Protein AF-A0A7S2V8W2-F1 (afdb_monomer_lite)

Organism: NCBI:txid94617

Structure (mmCIF, N/CA/C/O backbone):
data_AF-A0A7S2V8W2-F1
#
_entry.id   AF-A0A7S2V8W2-F1
#
loop_
_atom_site.group_PDB
_atom_site.id
_atom_site.type_symbol
_atom_site.label_atom_id
_atom_site.label_alt_id
_atom_site.label_comp_id
_atom_site.label_asym_id
_atom_site.label_entity_id
_atom_site.label_seq_id
_atom_site.pdbx_PDB_ins_code
_atom_site.Cartn_x
_atom_site.Cartn_y
_atom_site.Cartn_z
_atom_site.occupancy
_atom_site.B_iso_or_equiv
_atom_site.auth_seq_id
_atom_site.auth_comp_id
_atom_site.auth_asym_id
_atom_site.auth_atom_id
_atom_site.pdbx_PDB_model_num
ATOM 1 N N . LYS A 1 1 ? -10.794 58.155 16.438 1.00 63.69 1 LYS A N 1
ATOM 2 C CA . LYS A 1 1 ? -11.236 57.229 17.517 1.00 63.69 1 LYS A CA 1
ATOM 3 C C . LYS A 1 1 ? -11.767 55.910 16.954 1.00 63.69 1 LYS A C 1
ATOM 5 O O . LYS A 1 1 ? -11.265 54.877 17.359 1.00 63.69 1 LYS A O 1
ATOM 10 N N . LEU A 1 2 ? -12.689 55.931 15.985 1.00 73.81 2 LEU A N 1
ATOM 11 C CA . LEU A 1 2 ? -13.245 54.715 15.369 1.00 73.81 2 LEU A CA 1
ATOM 12 C C . LEU A 1 2 ? -12.194 53.831 14.662 1.00 73.81 2 LEU A C 1
ATOM 14 O O . LEU A 1 2 ? -12.177 52.624 14.865 1.00 73.81 2 LEU A O 1
ATOM 18 N N . GLU A 1 3 ? -11.271 54.432 13.906 1.00 77.81 3 GLU A N 1
ATOM 19 C CA . GLU A 1 3 ? -10.197 53.696 13.211 1.00 77.81 3 GLU A CA 1
ATOM 20 C C . GLU A 1 3 ? -9.208 53.020 14.173 1.00 77.81 3 GLU A C 1
ATOM 22 O O . GLU A 1 3 ? -8.795 51.886 13.950 1.00 77.81 3 GLU A O 1
ATOM 27 N N . ALA A 1 4 ? -8.905 53.667 15.303 1.00 74.88 4 ALA A N 1
ATOM 28 C CA . ALA A 1 4 ? -8.044 53.090 16.334 1.00 74.88 4 ALA A CA 1
ATOM 29 C C . ALA A 1 4 ? -8.678 51.842 16.972 1.00 74.88 4 ALA A C 1
ATOM 31 O O . ALA A 1 4 ? -7.976 50.861 17.196 1.00 74.88 4 ALA A O 1
ATOM 32 N N . ILE A 1 5 ? -10.000 51.860 17.193 1.00 79.88 5 ILE A N 1
ATOM 33 C CA . ILE A 1 5 ? -10.774 50.738 17.752 1.00 79.88 5 ILE A CA 1
ATOM 34 C C . ILE A 1 5 ? -10.818 49.555 16.773 1.00 79.88 5 ILE A C 1
ATOM 36 O O . ILE A 1 5 ? -10.626 48.413 17.183 1.00 79.88 5 ILE A O 1
ATOM 40 N N . LYS A 1 6 ? -11.007 49.808 15.470 1.00 79.94 6 LYS A N 1
ATOM 41 C CA . LYS A 1 6 ? -10.954 48.757 14.437 1.00 79.94 6 LYS A CA 1
ATOM 42 C C . LYS A 1 6 ? -9.589 48.069 14.405 1.00 79.94 6 LYS A C 1
ATOM 44 O O . LYS A 1 6 ? -9.522 46.845 14.357 1.00 79.94 6 LYS A O 1
ATOM 49 N N . PHE A 1 7 ? -8.511 48.848 14.488 1.00 82.50 7 PHE A N 1
ATOM 50 C CA . PHE A 1 7 ? -7.149 48.316 14.473 1.00 82.50 7 PHE A CA 1
ATOM 51 C C . PHE A 1 7 ? -6.853 47.444 15.702 1.00 82.50 7 PHE A C 1
ATOM 53 O O . PHE A 1 7 ? -6.237 46.387 15.574 1.00 82.50 7 PHE A O 1
ATOM 60 N N . THR A 1 8 ? -7.349 47.835 16.884 1.00 81.56 8 THR A N 1
ATOM 61 C CA . THR A 1 8 ? -7.196 47.024 18.106 1.00 81.56 8 THR A CA 1
ATOM 62 C C . THR A 1 8 ? -8.008 45.732 18.040 1.00 81.56 8 THR A C 1
ATOM 64 O O . THR A 1 8 ? -7.516 44.686 18.449 1.00 81.56 8 THR A O 1
ATOM 67 N N . LEU A 1 9 ? -9.224 45.775 17.487 1.00 83.81 9 LEU A N 1
ATOM 68 C CA . LEU A 1 9 ? -10.057 44.581 17.314 1.00 83.81 9 LEU A CA 1
ATOM 69 C C . LEU A 1 9 ? -9.426 43.578 16.342 1.00 83.81 9 LEU A C 1
ATOM 71 O O . LEU A 1 9 ? -9.391 42.388 16.641 1.00 83.81 9 LEU A O 1
ATOM 75 N N . ILE A 1 10 ? -8.867 44.040 15.219 1.00 86.25 10 ILE A N 1
ATOM 76 C CA . ILE A 1 10 ? -8.177 43.169 14.252 1.00 86.25 10 ILE A CA 1
ATOM 77 C C . ILE A 1 10 ? -6.954 42.501 14.894 1.00 86.25 10 ILE A C 1
ATOM 79 O O . ILE A 1 10 ? -6.767 41.295 14.731 1.00 86.25 10 ILE A O 1
ATOM 83 N N . LEU A 1 11 ? -6.169 43.253 15.673 1.00 85.81 11 LEU A N 1
ATOM 84 C CA . LEU A 1 11 ? -4.994 42.739 16.386 1.00 85.81 11 LEU A CA 1
ATOM 85 C C . LEU A 1 11 ? -5.320 41.640 17.404 1.00 85.81 11 LEU A C 1
ATOM 87 O O . LEU A 1 11 ? -4.449 40.831 17.700 1.00 85.81 11 LEU A O 1
ATOM 91 N N . ILE A 1 12 ? -6.546 41.594 17.928 1.00 89.19 12 ILE A N 1
ATOM 92 C CA . ILE A 1 12 ? -6.978 40.584 18.905 1.00 89.19 12 ILE A CA 1
ATOM 93 C C . ILE A 1 12 ? -7.681 39.410 18.210 1.00 89.19 12 ILE A C 1
ATOM 95 O O . ILE A 1 12 ? -7.438 38.251 18.540 1.00 89.19 12 ILE A O 1
ATOM 99 N N . ILE A 1 13 ? -8.531 39.690 17.221 1.00 91.81 13 ILE A N 1
ATOM 100 C CA . ILE A 1 13 ? -9.336 38.671 16.538 1.00 91.81 13 ILE A CA 1
ATOM 101 C C . ILE A 1 13 ? -8.471 37.804 15.616 1.00 91.81 13 ILE A C 1
ATOM 103 O O . ILE A 1 13 ? -8.643 36.588 15.591 1.00 91.81 13 ILE A O 1
ATOM 107 N N . ALA A 1 14 ? -7.517 38.393 14.888 1.00 90.31 14 ALA A N 1
ATOM 108 C CA . ALA A 1 14 ? -6.645 37.649 13.980 1.00 90.31 14 ALA A CA 1
ATOM 109 C C . ALA A 1 14 ? -5.820 36.542 14.677 1.00 90.31 14 ALA A C 1
ATOM 111 O O . ALA A 1 14 ? -5.865 35.403 14.207 1.00 90.31 14 ALA A O 1
ATOM 112 N N . PRO A 1 15 ? -5.115 36.794 15.801 1.00 91.25 15 PRO A N 1
ATOM 113 C CA . PRO A 1 15 ? -4.386 35.736 16.499 1.00 91.25 15 PRO A CA 1
ATOM 114 C C . PRO A 1 15 ? -5.319 34.727 17.173 1.00 91.25 15 PRO A C 1
ATOM 116 O O . PRO A 1 15 ? -4.983 33.549 17.221 1.00 91.25 15 PRO A O 1
ATOM 119 N N . LEU A 1 16 ? -6.504 35.143 17.638 1.00 93.31 16 LEU A N 1
ATOM 120 C CA . LEU A 1 16 ? -7.510 34.213 18.164 1.00 93.31 16 LEU A CA 1
ATOM 121 C C . LEU A 1 16 ? -7.978 33.226 17.091 1.00 93.31 16 LEU A C 1
ATOM 123 O O . LEU A 1 16 ? -7.995 32.022 17.336 1.00 93.31 16 LEU A O 1
ATOM 127 N N . LEU A 1 17 ? -8.299 33.713 15.891 1.00 93.44 17 LEU A N 1
ATOM 128 C CA . LEU A 1 17 ? -8.683 32.860 14.766 1.00 93.44 17 LEU A CA 1
ATOM 129 C C . LEU A 1 17 ? -7.529 31.956 14.316 1.00 93.44 17 LEU A C 1
ATOM 131 O O . LEU A 1 17 ? -7.758 30.779 14.042 1.00 93.44 17 LEU A O 1
ATOM 135 N N . ALA A 1 18 ? -6.293 32.463 14.300 1.00 91.44 18 ALA A N 1
ATOM 136 C CA . ALA A 1 18 ? -5.112 31.658 13.997 1.00 91.44 18 ALA A CA 1
ATOM 137 C C . ALA A 1 18 ? -4.897 30.542 15.035 1.00 91.44 18 ALA A C 1
ATOM 139 O O . ALA A 1 18 ? -4.673 29.398 14.651 1.00 91.44 18 ALA A O 1
ATOM 140 N N . CYS A 1 19 ? -5.037 30.839 16.331 1.00 92.56 19 CYS A N 1
ATOM 141 C CA . CYS A 1 19 ? -4.963 29.847 17.408 1.00 92.56 19 CYS A CA 1
ATOM 142 C C . CYS A 1 19 ? -6.076 28.797 17.320 1.00 92.56 19 CYS A C 1
ATOM 144 O O . CYS A 1 19 ? -5.828 27.611 17.520 1.00 92.56 19 CYS A O 1
ATOM 146 N N . ILE A 1 20 ? -7.307 29.205 17.003 1.00 94.06 20 ILE A N 1
ATOM 147 C CA . ILE A 1 20 ? -8.416 28.263 16.808 1.00 94.06 20 ILE A CA 1
ATOM 148 C C . ILE A 1 20 ? -8.131 27.358 15.604 1.00 94.06 20 ILE A C 1
ATOM 150 O O . ILE A 1 20 ? -8.332 26.150 15.692 1.00 94.06 20 ILE A O 1
ATOM 154 N N . TYR A 1 21 ? -7.612 27.907 14.504 1.00 92.06 21 TYR A N 1
ATOM 155 C CA . TYR A 1 21 ? -7.252 27.134 13.317 1.00 92.06 21 TYR A CA 1
ATOM 156 C C . TYR A 1 21 ? -6.090 26.161 13.569 1.00 92.06 21 TYR A C 1
ATOM 158 O O . TYR A 1 21 ? -6.124 25.021 13.102 1.00 92.06 21 TYR A O 1
ATOM 166 N N . THR A 1 22 ? -5.069 26.553 14.337 1.00 83.94 22 THR A N 1
ATOM 167 C CA . THR A 1 22 ? -3.963 25.649 14.688 1.00 83.94 22 THR A CA 1
ATOM 168 C C . THR A 1 22 ? -4.426 24.540 15.623 1.00 83.94 22 THR A C 1
ATOM 170 O O . THR A 1 22 ? -4.122 23.380 15.370 1.00 83.94 22 THR A O 1
ATOM 173 N N . LEU A 1 23 ? -5.239 24.843 16.635 1.00 86.94 23 LEU A N 1
ATOM 174 C CA . LEU A 1 23 ? -5.821 23.821 17.508 1.00 86.94 23 LEU A CA 1
ATOM 175 C C . LEU A 1 23 ? -6.748 22.878 16.738 1.00 86.94 23 LEU A C 1
ATOM 177 O O . LEU A 1 23 ? -6.640 21.663 16.881 1.00 86.94 23 LEU A O 1
ATOM 181 N N . TYR A 1 24 ? -7.603 23.418 15.868 1.00 86.94 24 TYR A N 1
ATOM 182 C CA . TYR A 1 24 ? -8.453 22.619 14.990 1.00 86.94 24 TYR A CA 1
ATOM 183 C C . TYR A 1 24 ? -7.615 21.720 14.082 1.00 86.94 24 TYR A C 1
ATOM 185 O O . TYR A 1 24 ? -7.882 20.528 13.985 1.00 86.94 24 TYR A O 1
ATOM 193 N N . SER A 1 25 ? -6.557 22.250 13.467 1.00 77.06 25 SER A N 1
ATOM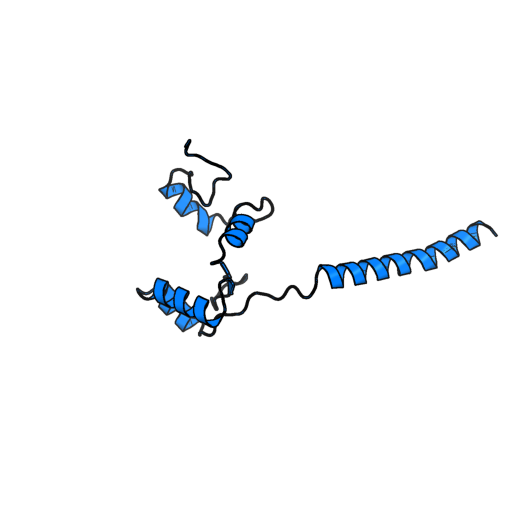 194 C CA . SER A 1 25 ? -5.695 21.450 12.600 1.00 77.06 25 SER A CA 1
ATOM 195 C C . SER A 1 25 ? -4.894 20.399 13.370 1.00 77.06 25 SER A C 1
ATOM 197 O O . SER A 1 25 ? -4.693 19.326 12.819 1.00 77.06 25 SER A O 1
ATOM 199 N N . ILE A 1 26 ? -4.503 20.624 14.627 1.00 76.94 26 ILE A N 1
ATOM 200 C CA . ILE A 1 26 ? -3.850 19.610 15.475 1.00 76.94 26 ILE A CA 1
ATOM 201 C C . ILE A 1 26 ? -4.835 18.507 15.884 1.00 76.94 26 ILE A C 1
ATOM 203 O O . ILE A 1 26 ? -4.485 17.333 15.834 1.00 76.94 26 ILE A O 1
ATOM 207 N N . VAL A 1 27 ? -6.066 18.868 16.259 1.00 77.06 27 VAL A N 1
ATOM 208 C CA . VAL A 1 27 ? -7.108 17.903 16.648 1.00 77.06 27 VAL A CA 1
ATOM 209 C C . VAL A 1 27 ? -7.564 17.076 15.445 1.00 77.06 27 VAL A C 1
ATOM 211 O O . VAL A 1 27 ? -7.679 15.857 15.541 1.00 77.06 27 VAL A O 1
ATOM 214 N N . VAL A 1 28 ? -7.793 17.720 14.298 1.00 71.12 28 VAL A N 1
ATOM 215 C CA . VAL A 1 28 ? -8.248 17.054 13.067 1.00 71.12 28 VAL A CA 1
ATOM 216 C C . VAL A 1 28 ? -7.130 16.258 12.408 1.00 71.12 28 VAL A C 1
ATOM 218 O O . VAL A 1 28 ? -7.364 15.140 11.960 1.00 71.12 28 VAL A O 1
ATOM 221 N N . ASN A 1 29 ? -5.903 16.784 12.375 1.00 56.72 29 ASN A N 1
ATOM 222 C CA . ASN A 1 29 ? -4.736 16.025 11.917 1.00 56.72 29 ASN A CA 1
ATOM 223 C C . ASN A 1 29 ? -4.100 15.210 13.047 1.00 56.72 29 ASN A C 1
ATOM 225 O O . ASN A 1 29 ? -2.892 14.962 12.971 1.00 56.72 29 ASN A O 1
ATOM 229 N N . GLY A 1 30 ? -4.891 14.832 14.066 1.00 52.03 30 GLY A N 1
ATOM 230 C CA . GLY A 1 30 ? -4.464 14.039 15.216 1.00 52.03 30 GLY A CA 1
ATOM 231 C C . GLY A 1 30 ? -3.431 13.005 14.798 1.00 52.03 30 GLY A C 1
ATOM 232 O O . GLY A 1 30 ? -3.633 12.347 13.778 1.00 52.03 30 GLY A O 1
ATOM 233 N N . GLU A 1 31 ? -2.303 12.988 15.523 1.00 53.50 31 GLU A N 1
ATOM 234 C CA . GLU A 1 31 ? -1.034 12.342 15.167 1.00 53.50 31 GLU A CA 1
ATOM 235 C C . GLU A 1 31 ? -1.190 11.342 14.023 1.00 53.50 31 GLU A C 1
ATOM 237 O O . GLU A 1 31 ? -1.621 10.209 14.246 1.00 53.50 31 GLU A O 1
ATOM 242 N N . LYS A 1 32 ? -0.883 11.773 12.788 1.00 59.91 32 LYS A N 1
ATOM 243 C CA . LYS A 1 32 ? -0.843 10.896 11.610 1.00 59.91 32 LYS A CA 1
ATOM 244 C C . LYS A 1 32 ? 0.214 9.822 11.856 1.00 59.91 32 LYS A C 1
ATOM 246 O O . LYS A 1 32 ? 1.373 9.951 11.465 1.00 59.91 32 LYS A O 1
ATOM 251 N N . LYS A 1 33 ? -0.170 8.786 12.592 1.00 70.81 33 LYS A N 1
ATOM 252 C CA . LYS A 1 33 ? 0.718 7.728 13.026 1.00 70.81 33 LYS A CA 1
ATOM 253 C C . LYS A 1 33 ? 0.900 6.820 11.832 1.00 70.81 33 LYS A C 1
ATOM 255 O O . LYS A 1 33 ? -0.043 6.183 11.366 1.00 70.81 33 LYS A O 1
ATOM 260 N N . ASN A 1 34 ? 2.122 6.800 11.314 1.00 82.19 34 ASN A N 1
ATOM 261 C CA . ASN A 1 34 ? 2.475 5.876 10.251 1.00 82.19 34 ASN A CA 1
ATOM 262 C C . ASN A 1 34 ? 2.119 4.442 10.679 1.00 82.19 34 ASN A C 1
ATOM 264 O O . ASN A 1 34 ? 2.330 4.099 11.850 1.00 82.19 34 ASN A O 1
ATOM 268 N N . PRO A 1 35 ? 1.648 3.594 9.748 1.00 89.94 35 PRO A N 1
ATOM 269 C CA . PRO A 1 35 ? 1.425 2.182 10.015 1.00 89.94 35 PRO A CA 1
ATOM 270 C C . PRO A 1 35 ? 2.638 1.520 10.692 1.00 89.94 35 PRO A C 1
ATOM 272 O O . PRO A 1 35 ? 3.786 1.945 10.479 1.00 89.94 35 PRO A O 1
ATOM 275 N N . PRO A 1 36 ? 2.424 0.482 11.513 1.00 92.81 36 PRO A N 1
ATOM 276 C CA . PRO A 1 36 ? 3.511 -0.228 12.176 1.00 92.81 36 PRO A CA 1
ATOM 277 C C . PRO A 1 36 ? 4.511 -0.786 11.157 1.00 92.81 36 PRO A C 1
ATOM 279 O O . PRO A 1 36 ? 4.147 -1.155 10.042 1.00 92.81 36 PRO A O 1
ATOM 282 N N . LEU A 1 37 ? 5.790 -0.819 11.529 1.00 92.50 37 LEU A N 1
ATOM 283 C CA . LEU A 1 37 ? 6.824 -1.484 10.738 1.00 92.50 37 LEU A CA 1
ATOM 284 C C . LEU A 1 37 ? 6.780 -2.987 11.031 1.00 92.50 37 LEU A C 1
ATOM 286 O O . LEU A 1 37 ? 6.650 -3.378 12.191 1.00 92.50 37 LEU A O 1
ATOM 290 N N . ALA A 1 38 ? 6.888 -3.821 9.997 1.00 93.12 38 ALA A N 1
ATOM 291 C CA . ALA A 1 38 ? 6.953 -5.265 10.163 1.00 93.12 38 ALA A CA 1
ATOM 292 C C . ALA A 1 38 ? 8.170 -5.655 11.032 1.00 93.12 38 ALA A C 1
ATOM 294 O O . ALA A 1 38 ? 9.245 -5.070 10.872 1.00 93.12 38 ALA A O 1
ATOM 295 N N . PRO A 1 39 ? 8.034 -6.634 11.945 1.00 91.94 39 PRO A N 1
ATOM 296 C CA . PRO A 1 39 ? 9.045 -6.958 12.951 1.00 91.94 39 PRO A CA 1
ATOM 297 C C . PRO A 1 39 ? 10.119 -7.905 12.390 1.00 91.94 39 PRO A C 1
ATOM 299 O O . PRO A 1 39 ? 10.400 -8.947 12.979 1.00 91.94 39 PRO A O 1
ATOM 302 N N . PHE A 1 40 ? 10.670 -7.568 11.225 1.00 92.19 40 PHE A N 1
ATOM 303 C CA . PHE A 1 40 ? 11.648 -8.371 10.490 1.00 92.19 40 PHE A CA 1
ATOM 304 C C . PHE A 1 40 ? 12.814 -7.504 10.015 1.00 92.19 40 PHE A C 1
ATOM 306 O O . PHE A 1 40 ? 12.704 -6.280 9.922 1.00 92.19 40 PHE A O 1
ATOM 313 N N . GLY A 1 41 ? 13.950 -8.133 9.714 1.00 92.12 41 GLY A N 1
ATOM 314 C CA . GLY A 1 41 ? 15.108 -7.429 9.166 1.00 92.12 41 GLY A CA 1
ATOM 315 C C . GLY A 1 41 ? 14.906 -7.016 7.705 1.00 92.12 41 GLY A C 1
ATOM 316 O O . GLY A 1 41 ? 14.140 -7.634 6.965 1.00 92.12 41 GLY A O 1
ATOM 317 N N . MET A 1 42 ? 15.650 -6.004 7.247 1.00 92.75 42 MET A N 1
ATOM 318 C CA . MET A 1 42 ? 15.599 -5.574 5.843 1.00 92.75 42 MET A CA 1
ATOM 319 C C . MET A 1 42 ? 16.024 -6.688 4.879 1.00 92.75 42 MET A C 1
ATOM 321 O O . MET A 1 42 ? 15.297 -7.023 3.949 1.00 92.75 42 MET A O 1
ATOM 325 N N . PHE A 1 43 ? 17.178 -7.311 5.128 1.00 92.69 43 PHE A N 1
ATOM 326 C CA . PHE A 1 43 ? 17.679 -8.410 4.296 1.00 92.69 43 PHE A CA 1
ATOM 327 C C . PHE A 1 43 ? 16.800 -9.660 4.364 1.00 92.69 43 PHE A C 1
ATOM 329 O O . PHE A 1 43 ? 16.623 -10.340 3.357 1.00 92.69 43 PHE A O 1
ATOM 336 N N . GLU A 1 44 ? 16.225 -9.941 5.532 1.00 91.31 44 GLU A N 1
ATOM 337 C CA . GLU A 1 44 ? 15.256 -11.023 5.715 1.00 91.31 44 GLU A CA 1
ATOM 338 C C . GLU A 1 44 ? 14.008 -10.780 4.864 1.00 91.31 44 GLU A C 1
ATOM 340 O O . GLU A 1 44 ? 13.572 -11.671 4.141 1.00 91.31 44 GLU A O 1
ATOM 345 N N . THR A 1 45 ? 13.506 -9.544 4.865 1.00 92.62 45 THR A N 1
ATOM 346 C CA . THR A 1 45 ? 12.373 -9.135 4.034 1.00 92.62 45 THR A CA 1
ATOM 347 C C . THR A 1 45 ? 12.705 -9.290 2.552 1.00 92.62 45 THR A C 1
ATOM 349 O O . THR A 1 45 ? 11.957 -9.933 1.829 1.00 92.62 45 THR A O 1
ATOM 352 N N . VAL A 1 46 ? 13.852 -8.784 2.085 1.00 91.88 46 VAL A N 1
ATOM 353 C CA . VAL A 1 46 ? 14.269 -8.937 0.676 1.00 91.88 46 VAL A CA 1
ATOM 354 C C . VAL A 1 46 ? 14.366 -10.413 0.279 1.00 91.88 46 VAL A C 1
ATOM 356 O O . VAL A 1 46 ? 13.870 -10.802 -0.780 1.00 91.88 46 VAL A O 1
ATOM 359 N N . ARG A 1 47 ? 14.959 -11.255 1.133 1.00 92.38 47 ARG A N 1
ATOM 360 C CA . ARG A 1 47 ? 15.056 -12.704 0.910 1.00 92.38 47 ARG A CA 1
ATOM 361 C C . ARG A 1 47 ? 13.679 -13.367 0.834 1.00 92.38 47 ARG A C 1
ATOM 363 O O . ARG A 1 47 ? 13.447 -14.167 -0.065 1.00 92.38 47 ARG A O 1
ATOM 370 N N . ALA A 1 48 ? 12.772 -13.032 1.746 1.00 92.25 48 ALA A N 1
ATOM 371 C CA . ALA A 1 48 ? 11.431 -13.603 1.774 1.00 92.25 48 ALA A CA 1
ATOM 372 C C . ALA A 1 48 ? 10.593 -13.188 0.552 1.00 92.25 48 ALA A C 1
ATOM 374 O O . ALA A 1 48 ? 9.883 -14.017 -0.011 1.00 92.25 48 ALA A O 1
ATOM 375 N N . LEU A 1 49 ? 10.711 -11.931 0.107 1.00 90.31 49 LEU A N 1
ATOM 376 C CA . LEU A 1 49 ? 10.006 -11.410 -1.072 1.00 90.31 49 LEU A CA 1
ATOM 377 C C . LEU A 1 49 ? 10.519 -11.997 -2.396 1.00 90.31 49 LEU A C 1
ATOM 379 O O . LEU A 1 49 ? 9.751 -12.128 -3.343 1.00 90.31 49 LEU A O 1
ATOM 383 N N . SER A 1 50 ? 11.814 -12.313 -2.471 1.00 89.88 50 SER A N 1
ATOM 384 C CA . SER A 1 50 ? 12.456 -12.890 -3.665 1.00 89.88 50 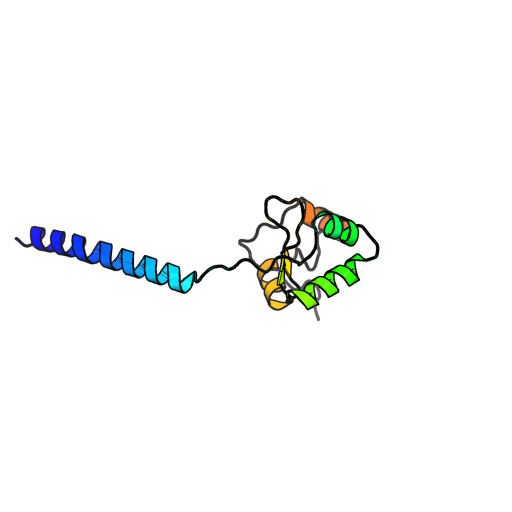SER A CA 1
ATOM 385 C C . SER A 1 50 ? 12.376 -14.417 -3.731 1.00 89.88 50 SER A C 1
ATOM 387 O O . SER A 1 50 ? 12.673 -15.002 -4.772 1.00 89.88 50 SER A O 1
ATOM 389 N N . GLY A 1 51 ? 11.989 -15.067 -2.633 1.00 90.06 51 GLY A N 1
ATOM 390 C CA . GLY A 1 51 ? 11.877 -16.516 -2.529 1.00 90.06 51 GLY A CA 1
ATOM 391 C C . GLY A 1 51 ? 10.450 -17.041 -2.698 1.00 90.06 51 GLY A C 1
ATOM 392 O O . GLY A 1 51 ? 9.482 -16.303 -2.866 1.00 90.06 51 GLY A O 1
ATOM 393 N N . SER A 1 52 ? 10.308 -18.359 -2.573 1.00 90.81 52 SER A N 1
ATOM 394 C CA . SER A 1 52 ? 9.012 -19.052 -2.573 1.00 90.81 52 SER A CA 1
ATOM 395 C C . SER A 1 52 ? 8.177 -18.811 -1.308 1.00 90.81 52 SER A C 1
ATOM 397 O O . SER A 1 52 ? 7.011 -19.190 -1.254 1.00 90.81 52 SER A O 1
ATOM 399 N N . GLU A 1 53 ? 8.760 -18.196 -0.278 1.00 89.75 53 GLU A N 1
ATOM 400 C CA . GLU A 1 53 ? 8.113 -17.960 1.018 1.00 89.75 53 GLU A CA 1
ATOM 401 C C . GLU A 1 53 ? 7.258 -16.686 1.047 1.00 89.75 53 GLU A C 1
ATOM 403 O O . GLU A 1 53 ? 6.605 -16.416 2.055 1.00 89.75 53 GLU A O 1
ATOM 408 N N . PHE A 1 54 ? 7.215 -15.919 -0.049 1.00 89.81 54 PHE A N 1
ATOM 409 C CA . PHE A 1 54 ? 6.551 -14.617 -0.108 1.00 89.81 54 PHE A CA 1
ATOM 410 C C . PHE A 1 54 ? 5.111 -14.610 0.447 1.00 89.81 54 PHE A C 1
ATOM 412 O O . PHE A 1 54 ? 4.839 -13.813 1.352 1.00 89.81 54 PHE A O 1
ATOM 419 N N . PRO A 1 55 ? 4.183 -15.489 0.009 1.00 90.81 55 PRO A N 1
ATOM 420 C CA . PRO A 1 55 ? 2.808 -15.456 0.512 1.00 90.81 55 PRO A CA 1
ATOM 421 C C . PRO A 1 55 ? 2.720 -15.747 2.016 1.00 90.81 55 PRO A C 1
ATOM 423 O O . PRO A 1 55 ? 1.961 -15.100 2.739 1.00 90.81 55 PRO A O 1
ATOM 426 N N . HIS A 1 56 ? 3.531 -16.691 2.503 1.00 93.75 56 HIS A N 1
ATOM 427 C CA . HIS A 1 56 ? 3.575 -17.056 3.918 1.00 93.75 56 HIS A CA 1
ATOM 428 C C . HIS A 1 56 ? 4.185 -15.942 4.771 1.00 93.75 56 HIS A C 1
ATOM 430 O O . HIS A 1 56 ? 3.671 -15.649 5.850 1.00 93.75 56 HIS A O 1
ATOM 436 N N . PHE A 1 57 ? 5.226 -15.277 4.276 1.00 93.94 57 PHE A N 1
ATOM 437 C CA . PHE A 1 57 ? 5.847 -14.135 4.936 1.00 93.94 57 PHE A CA 1
ATOM 438 C C . PHE A 1 57 ? 4.873 -12.961 5.092 1.00 93.94 57 PHE A C 1
ATOM 440 O O . PHE A 1 57 ? 4.768 -12.376 6.171 1.00 93.94 57 PHE A O 1
ATOM 447 N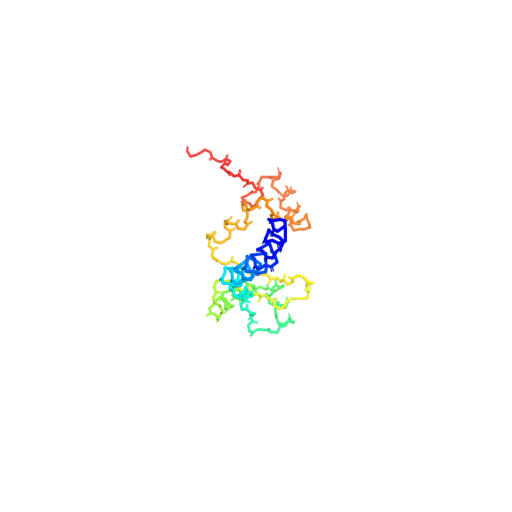 N . MET A 1 58 ? 4.099 -12.649 4.048 1.00 93.81 58 MET A N 1
ATOM 448 C CA . MET A 1 58 ? 3.084 -11.591 4.106 1.00 93.81 58 MET A CA 1
ATOM 449 C C . MET A 1 58 ? 1.980 -11.923 5.114 1.00 93.81 58 MET A C 1
ATOM 451 O O . MET A 1 58 ? 1.578 -11.057 5.895 1.00 93.81 58 MET A O 1
ATOM 455 N N . LEU A 1 59 ? 1.547 -13.188 5.166 1.00 94.00 59 LEU A N 1
ATOM 456 C CA . LEU A 1 59 ? 0.593 -13.656 6.169 1.00 94.00 59 LEU A CA 1
ATOM 457 C C . LEU A 1 59 ? 1.156 -13.494 7.590 1.00 94.00 59 LEU A C 1
ATOM 459 O O . LEU A 1 59 ? 0.482 -12.922 8.447 1.00 94.00 59 LEU A O 1
ATOM 463 N N . GLN A 1 60 ? 2.400 -13.913 7.831 1.00 94.75 60 GLN A N 1
ATOM 464 C CA . GLN A 1 60 ? 3.064 -13.758 9.130 1.00 94.75 60 GLN A CA 1
ATOM 465 C C . GLN A 1 60 ? 3.201 -12.289 9.546 1.00 94.75 60 GLN A C 1
ATOM 467 O O . GLN A 1 60 ? 2.983 -11.962 10.713 1.00 94.75 60 GLN A O 1
ATOM 472 N N . CYS A 1 61 ? 3.531 -11.392 8.613 1.00 94.31 61 CYS A N 1
ATOM 473 C CA . CYS A 1 61 ? 3.538 -9.955 8.882 1.00 94.31 61 CYS A CA 1
ATOM 474 C C . CYS A 1 61 ? 2.148 -9.487 9.318 1.00 94.31 61 CYS A C 1
ATOM 476 O O . CYS A 1 61 ? 2.011 -8.883 10.382 1.00 94.31 61 CYS A O 1
ATOM 478 N N . SER A 1 62 ? 1.109 -9.836 8.554 1.00 94.31 62 SER A N 1
ATOM 479 C CA . SER A 1 62 ? -0.256 -9.393 8.850 1.00 94.31 62 SER A CA 1
ATOM 480 C C . SER A 1 62 ? -0.768 -9.878 10.211 1.00 94.31 62 SER A C 1
ATOM 482 O O . SER A 1 62 ? -1.434 -9.134 10.927 1.00 94.31 62 SER A O 1
ATOM 484 N N . GLN A 1 63 ? -0.391 -11.093 10.619 1.00 94.75 63 GLN A N 1
ATOM 485 C CA . GLN A 1 63 ? -0.740 -11.656 11.923 1.00 94.75 63 GLN A CA 1
ATOM 486 C C . GLN A 1 63 ? -0.055 -10.931 13.088 1.00 94.75 63 GLN A C 1
ATOM 488 O O . GLN A 1 63 ? -0.617 -10.872 14.179 1.00 94.75 63 GLN A O 1
ATOM 493 N N . LYS A 1 64 ? 1.148 -10.378 12.880 1.00 94.50 64 LYS A N 1
ATOM 494 C CA . LYS A 1 64 ? 1.917 -9.702 13.936 1.00 94.50 64 LYS A CA 1
ATOM 495 C C . LYS A 1 64 ? 1.570 -8.223 14.090 1.00 94.50 64 LYS A C 1
ATOM 497 O O . LYS A 1 64 ? 1.580 -7.723 15.210 1.00 94.50 64 LYS A O 1
ATOM 502 N N . VAL A 1 65 ? 1.330 -7.515 12.985 1.00 93.81 65 VAL A N 1
ATOM 503 C CA . VAL A 1 65 ? 1.185 -6.043 12.989 1.00 93.81 65 VAL A CA 1
ATOM 504 C C . VAL A 1 65 ? -0.156 -5.537 12.457 1.00 93.81 65 VAL A C 1
ATOM 506 O O . VAL A 1 65 ? -0.424 -4.341 12.538 1.00 93.81 65 VAL A O 1
ATOM 509 N N . GLY A 1 66 ? -1.022 -6.429 11.977 1.00 93.44 66 GLY A N 1
ATOM 510 C CA . GLY A 1 66 ? -2.340 -6.100 11.439 1.00 93.44 66 GLY A CA 1
ATOM 511 C C . GLY A 1 66 ? -2.373 -6.035 9.912 1.00 93.44 66 GLY A C 1
ATOM 512 O O . GLY A 1 66 ? -1.3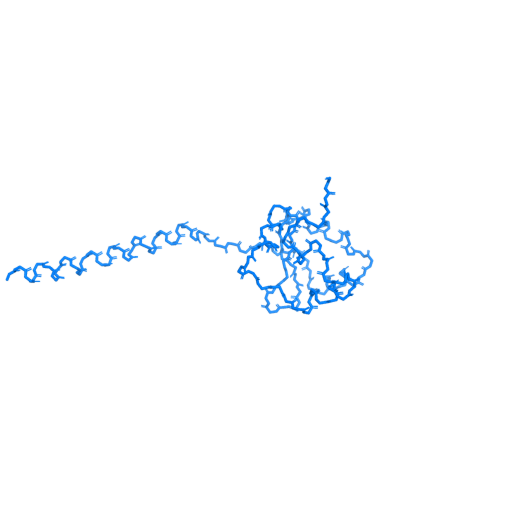95 -6.319 9.225 1.00 93.44 66 GLY A O 1
ATOM 513 N N . SER A 1 67 ? -3.529 -5.659 9.362 1.00 93.38 67 SER A N 1
ATOM 514 C CA . SER A 1 67 ? -3.782 -5.651 7.914 1.00 93.38 67 SER A CA 1
ATOM 515 C C . SER A 1 67 ? -3.074 -4.522 7.159 1.00 93.38 67 SER A C 1
ATOM 517 O O . SER A 1 67 ? -2.990 -4.587 5.936 1.00 93.38 67 SER A O 1
ATOM 519 N N . ILE A 1 68 ? -2.567 -3.495 7.847 1.00 94.50 68 ILE A N 1
ATOM 520 C CA . ILE A 1 68 ? -1.882 -2.352 7.233 1.00 94.50 68 ILE A CA 1
ATOM 521 C C . ILE A 1 68 ? -0.551 -2.132 7.944 1.00 94.50 68 ILE A C 1
ATOM 523 O O . ILE A 1 68 ? -0.521 -1.852 9.142 1.00 94.50 68 ILE A O 1
ATOM 527 N N . PHE A 1 69 ? 0.555 -2.243 7.212 1.00 94.75 69 PHE A N 1
ATOM 528 C CA . PHE A 1 69 ? 1.899 -2.153 7.785 1.00 94.75 69 PHE A CA 1
ATOM 529 C C . PHE A 1 69 ? 2.944 -1.690 6.769 1.00 94.75 69 PHE A C 1
ATOM 531 O O . PHE A 1 69 ? 2.681 -1.596 5.573 1.00 94.75 69 PHE A O 1
ATOM 538 N N . ARG A 1 70 ? 4.150 -1.390 7.252 1.00 94.44 70 ARG A N 1
ATOM 539 C CA . ARG A 1 70 ? 5.317 -1.038 6.437 1.00 94.44 70 ARG A CA 1
ATOM 540 C C . ARG A 1 70 ? 6.300 -2.195 6.359 1.00 94.44 70 ARG A C 1
ATOM 542 O O . ARG A 1 70 ? 6.555 -2.854 7.365 1.00 94.44 70 ARG A O 1
ATOM 549 N N . LEU A 1 71 ? 6.899 -2.393 5.191 1.00 93.62 71 LEU A N 1
ATOM 550 C CA . LEU A 1 71 ? 8.008 -3.320 4.996 1.00 93.62 71 LEU A CA 1
ATOM 551 C C . LEU A 1 71 ? 9.350 -2.589 5.145 1.00 93.62 71 LEU A C 1
ATOM 553 O O . LEU A 1 71 ? 9.513 -1.494 4.595 1.00 93.62 71 LEU A O 1
ATOM 557 N N . PRO A 1 72 ? 10.330 -3.180 5.849 1.00 91.38 72 PRO A N 1
ATOM 558 C CA . PRO A 1 72 ? 11.675 -2.635 5.943 1.00 91.38 72 PRO A CA 1
ATOM 559 C C . PRO A 1 72 ? 12.426 -2.952 4.646 1.00 91.38 72 PRO A C 1
ATOM 561 O O . PRO A 1 72 ? 13.167 -3.921 4.559 1.00 91.38 72 PRO A O 1
ATOM 564 N N . LEU A 1 73 ? 12.207 -2.148 3.610 1.00 89.62 73 LEU A N 1
ATOM 565 C CA . LEU A 1 73 ? 12.883 -2.274 2.319 1.00 89.62 73 LEU A CA 1
ATOM 566 C C . LEU A 1 73 ? 13.735 -1.036 2.031 1.00 89.62 73 LEU A C 1
ATOM 568 O O . LEU A 1 73 ? 13.406 0.050 2.516 1.00 89.62 73 LEU A O 1
ATOM 572 N N . PRO A 1 74 ? 14.810 -1.170 1.235 1.00 81.06 74 PRO A N 1
ATOM 573 C CA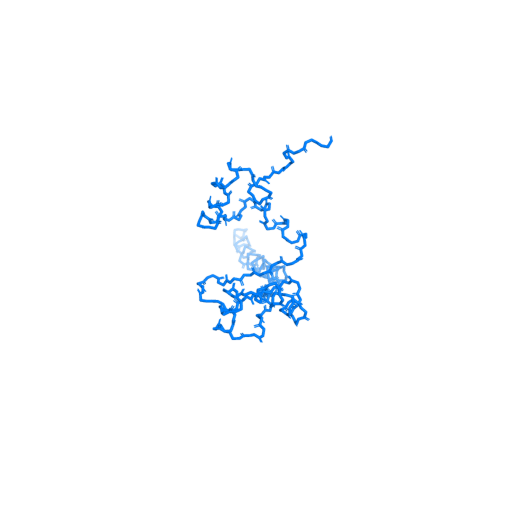 . PRO A 1 74 ? 15.604 -0.029 0.799 1.00 81.06 74 PRO A CA 1
ATOM 574 C C . PRO A 1 74 ? 14.795 0.809 -0.206 1.00 81.06 74 PRO A C 1
ATOM 576 O O . PRO A 1 74 ? 14.851 0.588 -1.410 1.00 81.06 74 PRO A O 1
ATOM 579 N N . SER A 1 75 ? 13.999 1.754 0.297 1.00 79.12 75 SER A N 1
ATOM 580 C CA . SER A 1 75 ? 13.209 2.704 -0.495 1.00 79.12 75 SER A CA 1
ATOM 581 C C . SER A 1 75 ? 13.145 4.059 0.210 1.00 79.12 75 SER A C 1
ATOM 583 O O . SER A 1 75 ? 12.996 4.117 1.430 1.00 79.12 75 SER A O 1
ATOM 585 N N . TRP A 1 76 ? 13.229 5.151 -0.554 1.00 63.06 76 TRP A N 1
ATOM 586 C CA . TRP A 1 76 ? 13.166 6.521 -0.025 1.00 63.06 76 TRP A CA 1
ATOM 587 C C . TRP A 1 76 ? 11.785 6.901 0.519 1.00 63.06 76 TRP A C 1
ATOM 589 O O . TRP A 1 76 ? 11.694 7.695 1.450 1.00 63.06 76 TRP A O 1
ATOM 599 N N . SER A 1 77 ? 10.714 6.326 -0.028 1.00 71.12 77 SER A N 1
ATOM 600 C CA . SER A 1 77 ? 9.330 6.597 0.386 1.00 71.12 77 SER A CA 1
ATOM 601 C C . SER A 1 77 ? 8.755 5.538 1.332 1.00 71.12 77 SER A C 1
ATOM 603 O O . SER A 1 77 ? 7.664 5.723 1.870 1.00 71.12 77 SER A O 1
ATOM 605 N N . GLY A 1 78 ? 9.490 4.447 1.573 1.00 82.81 78 GLY A N 1
ATOM 606 C CA . GLY A 1 78 ? 8.991 3.279 2.296 1.00 82.81 78 GLY A CA 1
ATOM 607 C C . GLY A 1 78 ? 7.976 2.473 1.479 1.00 82.81 78 GLY A C 1
ATOM 608 O O . GLY A 1 78 ? 7.371 2.962 0.528 1.00 82.81 78 GLY A O 1
ATOM 609 N N . ILE A 1 79 ? 7.806 1.199 1.831 1.00 89.25 79 ILE A N 1
ATOM 610 C CA . ILE A 1 79 ? 6.842 0.312 1.170 1.00 89.25 79 ILE A CA 1
ATOM 611 C C . ILE A 1 79 ? 5.745 -0.036 2.165 1.00 89.25 79 ILE A C 1
ATOM 613 O O . ILE A 1 79 ? 6.024 -0.495 3.273 1.00 89.25 79 ILE A O 1
ATOM 617 N N . PHE A 1 80 ? 4.500 0.201 1.762 1.00 92.12 80 PHE A N 1
ATOM 618 C CA . PHE A 1 80 ? 3.307 -0.032 2.565 1.00 92.12 80 PHE A CA 1
ATOM 619 C C . PHE A 1 80 ? 2.537 -1.218 2.001 1.00 92.12 80 PHE A C 1
ATOM 621 O O . PHE A 1 80 ? 2.399 -1.369 0.789 1.00 92.12 80 PHE A O 1
ATOM 628 N N . VAL A 1 81 ? 2.024 -2.045 2.898 1.00 93.19 81 VAL A N 1
ATOM 629 C CA . VAL A 1 81 ? 1.167 -3.181 2.586 1.00 93.19 81 VAL A CA 1
ATOM 630 C C . VAL A 1 81 ? -0.219 -2.866 3.111 1.00 93.19 81 VAL A C 1
ATOM 632 O O . VAL A 1 81 ? -0.370 -2.452 4.261 1.00 93.19 81 VAL A O 1
ATOM 635 N N . VAL A 1 82 ? -1.221 -3.058 2.257 1.00 93.75 82 VAL A N 1
ATOM 636 C CA . VAL A 1 82 ? -2.629 -2.802 2.562 1.00 93.75 82 VAL A CA 1
ATOM 637 C C . VAL A 1 82 ? -3.418 -4.071 2.265 1.00 93.75 82 VAL A C 1
ATOM 639 O O . VAL A 1 82 ? -3.627 -4.427 1.110 1.00 93.75 82 VAL A O 1
ATOM 642 N N . GLY A 1 83 ? -3.826 -4.767 3.321 1.00 92.38 83 GLY A N 1
ATOM 643 C CA . GLY A 1 83 ? -4.684 -5.953 3.272 1.00 92.38 83 GLY A CA 1
ATOM 644 C C . GLY A 1 83 ? -6.162 -5.657 3.534 1.00 92.38 83 GLY A C 1
ATOM 645 O O . GLY A 1 83 ? -6.985 -6.564 3.449 1.00 92.38 83 GLY A O 1
ATOM 646 N N . ASP A 1 84 ? -6.514 -4.411 3.862 1.00 92.06 84 ASP A N 1
ATOM 647 C CA . ASP A 1 84 ? -7.904 -3.983 4.009 1.00 92.06 84 ASP A CA 1
ATOM 648 C C . ASP A 1 84 ? -8.492 -3.568 2.653 1.00 92.06 84 ASP A C 1
ATOM 650 O O . ASP A 1 84 ? -7.943 -2.710 1.960 1.00 92.06 84 ASP A O 1
ATOM 654 N N . LYS A 1 85 ? -9.619 -4.179 2.272 1.00 90.88 85 LYS A N 1
ATOM 655 C CA . LYS A 1 85 ? -10.233 -3.975 0.951 1.00 90.88 85 LYS A CA 1
ATOM 656 C C . LYS A 1 85 ? -10.759 -2.552 0.746 1.00 90.88 85 LYS A C 1
ATOM 658 O O . LYS A 1 85 ? -10.742 -2.058 -0.380 1.00 90.88 85 LYS A O 1
ATOM 663 N N . ASP A 1 86 ? -11.260 -1.913 1.801 1.00 91.56 86 ASP A N 1
ATOM 664 C CA . ASP A 1 86 ? -11.934 -0.624 1.699 1.00 91.56 86 ASP A CA 1
ATOM 665 C C . ASP A 1 86 ? -10.889 0.492 1.645 1.00 91.56 86 ASP A C 1
ATOM 667 O O . ASP A 1 86 ? -10.986 1.380 0.796 1.00 91.56 86 ASP A O 1
ATOM 671 N N . VAL A 1 87 ? -9.815 0.370 2.430 1.00 90.94 87 VAL A N 1
ATOM 672 C CA . VAL A 1 87 ? -8.631 1.234 2.324 1.00 90.94 87 VAL A CA 1
ATOM 673 C C . VAL A 1 87 ? -7.929 1.045 0.980 1.00 90.94 87 VAL A C 1
ATOM 675 O O . VAL A 1 87 ? -7.587 2.029 0.326 1.00 90.94 87 VAL A O 1
ATOM 678 N N . ALA A 1 88 ? -7.751 -0.198 0.521 1.00 89.62 88 ALA A N 1
ATOM 679 C CA . ALA A 1 88 ? -7.160 -0.462 -0.789 1.00 89.62 88 ALA A CA 1
ATOM 680 C C . ALA A 1 88 ? -7.979 0.192 -1.910 1.00 89.62 88 ALA A C 1
ATOM 682 O O . ALA A 1 88 ? -7.408 0.853 -2.774 1.00 89.62 88 ALA A O 1
ATOM 683 N N . ARG A 1 89 ? -9.316 0.080 -1.871 1.00 86.88 89 ARG A N 1
ATOM 684 C CA . ARG A 1 89 ? -10.195 0.763 -2.828 1.00 86.88 89 ARG A CA 1
ATOM 685 C C . ARG A 1 89 ? -9.995 2.274 -2.778 1.00 86.88 89 ARG A C 1
ATOM 687 O O . ARG A 1 89 ? -9.780 2.864 -3.829 1.00 86.88 89 ARG A O 1
ATOM 694 N N . GLN A 1 90 ? -10.024 2.880 -1.589 1.00 88.56 90 GLN A N 1
ATOM 695 C CA . GLN A 1 90 ? -9.828 4.325 -1.432 1.00 88.56 90 GLN A CA 1
ATOM 696 C C . GLN A 1 90 ? -8.516 4.789 -2.072 1.00 88.56 90 GLN A C 1
ATOM 698 O O . GLN A 1 90 ? -8.551 5.696 -2.896 1.00 88.56 90 GLN A O 1
ATOM 703 N N . ILE A 1 91 ? -7.398 4.113 -1.782 1.00 87.69 91 ILE A N 1
ATOM 704 C CA . ILE A 1 91 ? -6.080 4.427 -2.358 1.00 87.69 91 ILE A CA 1
ATOM 705 C C . ILE A 1 91 ? -6.091 4.274 -3.882 1.00 87.69 91 ILE A C 1
ATOM 707 O O . ILE A 1 91 ? -5.610 5.145 -4.597 1.00 87.69 91 ILE A O 1
ATOM 711 N N . LEU A 1 92 ? -6.643 3.174 -4.397 1.00 83.62 92 LEU A N 1
ATOM 712 C CA . LEU A 1 92 ? -6.629 2.886 -5.832 1.00 83.62 92 LEU A CA 1
ATOM 713 C C . LEU A 1 92 ? -7.526 3.825 -6.649 1.00 83.62 92 LEU A C 1
ATOM 715 O O . LEU A 1 92 ? -7.246 4.047 -7.830 1.00 83.62 92 LEU A O 1
ATOM 719 N N . THR A 1 93 ? -8.588 4.356 -6.041 1.00 84.19 93 THR A N 1
ATOM 720 C CA . THR A 1 93 ? -9.539 5.275 -6.688 1.00 84.19 93 THR A CA 1
ATOM 721 C C . THR A 1 93 ? -9.244 6.752 -6.440 1.00 84.19 93 THR A C 1
ATOM 723 O O . THR A 1 93 ? -9.905 7.592 -7.045 1.00 84.19 93 THR A O 1
ATOM 726 N N . ASP A 1 94 ? -8.284 7.085 -5.571 1.00 85.69 94 ASP A N 1
ATOM 727 C CA . ASP A 1 94 ? -7.954 8.472 -5.245 1.00 85.69 94 ASP A CA 1
ATOM 728 C C . ASP A 1 94 ? -7.353 9.192 -6.469 1.00 85.69 94 ASP A C 1
ATOM 730 O O . ASP A 1 94 ? -6.248 8.839 -6.900 1.00 85.69 94 ASP A O 1
ATOM 734 N N . PRO A 1 95 ? -8.034 10.210 -7.034 1.00 80.94 95 PRO A N 1
ATOM 735 C CA . PRO A 1 95 ? -7.540 10.940 -8.198 1.00 80.94 95 PRO A CA 1
ATOM 736 C C . PRO A 1 95 ? -6.323 11.821 -7.885 1.00 80.94 95 PRO A C 1
ATOM 738 O O . PRO A 1 95 ? -5.646 12.256 -8.814 1.00 80.94 95 PRO A O 1
ATOM 741 N N . LEU A 1 96 ? -6.049 12.106 -6.607 1.00 85.88 96 LEU A N 1
ATOM 742 C CA . LEU A 1 96 ? -4.879 12.875 -6.180 1.00 85.88 96 LEU A CA 1
ATOM 743 C C . LEU A 1 96 ? -3.643 11.990 -5.971 1.00 85.88 96 LEU A C 1
ATOM 745 O O . LEU A 1 96 ? -2.539 12.510 -5.797 1.00 85.88 96 LEU A O 1
ATOM 749 N N . SER A 1 97 ? -3.812 10.667 -5.993 1.00 82.31 97 SER A N 1
ATOM 750 C CA . SER A 1 97 ? -2.709 9.723 -5.861 1.00 82.31 97 SER A CA 1
ATOM 751 C C . SER A 1 97 ? -1.954 9.562 -7.184 1.00 82.31 97 SER A C 1
ATOM 753 O O . SER A 1 97 ? -2.537 9.385 -8.256 1.00 82.31 97 SER A O 1
ATOM 755 N N . THR A 1 98 ? -0.623 9.594 -7.119 1.00 82.81 98 THR A N 1
ATOM 756 C CA . THR A 1 98 ? 0.225 9.303 -8.280 1.00 82.81 98 THR A CA 1
ATOM 757 C C . THR A 1 98 ? 0.428 7.798 -8.398 1.00 82.81 98 THR A C 1
ATOM 759 O O . THR A 1 98 ? 0.960 7.167 -7.484 1.00 82.81 98 THR A O 1
ATOM 762 N N . LYS A 1 99 ? 0.059 7.221 -9.546 1.00 81.62 99 LYS A N 1
ATOM 763 C CA . LYS A 1 99 ? 0.350 5.822 -9.890 1.00 81.62 99 LYS A CA 1
ATOM 764 C C . LYS A 1 99 ? 1.669 5.768 -10.683 1.00 81.62 99 LYS A C 1
ATOM 766 O O . LYS A 1 99 ? 1.663 6.166 -11.846 1.00 81.62 99 LYS A O 1
ATOM 771 N N . PRO A 1 100 ? 2.796 5.342 -10.079 1.00 81.38 100 PRO A N 1
ATOM 772 C CA . PRO A 1 100 ? 4.107 5.365 -10.734 1.00 81.38 100 PRO A CA 1
ATOM 773 C C . PRO A 1 100 ? 4.153 4.417 -11.938 1.00 81.38 100 PRO A C 1
ATOM 775 O O . PRO A 1 100 ? 3.748 3.255 -11.839 1.00 81.38 100 PRO A O 1
ATOM 778 N N . ALA A 1 101 ? 4.645 4.907 -13.077 1.00 80.25 101 ALA A N 1
ATOM 779 C CA . ALA A 1 101 ? 4.668 4.148 -14.326 1.00 80.25 101 ALA A CA 1
ATOM 780 C C . ALA A 1 101 ? 5.488 2.857 -14.191 1.00 80.25 101 ALA A C 1
ATOM 782 O O . ALA A 1 101 ? 5.063 1.813 -14.667 1.00 80.25 101 ALA A O 1
ATOM 783 N N . GLU A 1 102 ? 6.580 2.885 -13.432 1.00 80.75 102 GLU A N 1
ATOM 784 C CA . GLU A 1 102 ? 7.506 1.764 -13.250 1.00 80.75 102 GLU A CA 1
ATOM 785 C C . GLU A 1 102 ? 6.829 0.521 -12.656 1.00 80.75 102 GLU A C 1
ATOM 787 O O . GLU A 1 102 ? 7.239 -0.607 -12.924 1.00 80.75 102 GLU A O 1
ATOM 792 N N . ILE A 1 103 ? 5.782 0.722 -11.850 1.00 80.12 103 ILE A N 1
ATOM 793 C CA . ILE A 1 103 ? 5.006 -0.371 -11.258 1.00 80.12 103 ILE A CA 1
ATOM 794 C C . ILE A 1 103 ? 3.855 -0.773 -12.178 1.00 80.12 103 ILE A C 1
ATOM 796 O O . ILE A 1 103 ? 3.599 -1.960 -12.337 1.00 80.12 103 ILE A O 1
ATOM 800 N N . TYR A 1 104 ? 3.146 0.188 -12.772 1.00 78.81 104 TYR A N 1
ATOM 801 C CA . TYR A 1 104 ? 1.875 -0.062 -13.460 1.00 78.81 104 TYR A CA 1
ATOM 802 C C . TYR A 1 104 ? 2.009 -0.355 -14.963 1.00 78.81 104 TYR A C 1
ATOM 804 O O . TYR A 1 104 ? 1.163 -1.046 -15.532 1.00 78.81 104 TYR A O 1
ATOM 812 N N . GLU A 1 105 ? 3.059 0.138 -15.616 1.00 82.19 105 GLU A N 1
ATOM 813 C CA . GLU A 1 105 ? 3.306 -0.033 -17.050 1.00 82.19 105 GLU A CA 1
ATOM 814 C C . GLU A 1 105 ? 3.444 -1.506 -17.463 1.00 82.19 105 GLU A C 1
ATOM 816 O O . GLU A 1 105 ? 2.768 -1.893 -18.418 1.00 82.19 105 GLU A O 1
ATOM 821 N N . PRO A 1 106 ? 4.167 -2.383 -16.732 1.00 83.62 106 PRO A N 1
ATOM 822 C CA . PRO A 1 106 ? 4.211 -3.808 -17.064 1.00 83.62 106 PRO A CA 1
ATOM 823 C C . PRO A 1 106 ? 2.822 -4.461 -17.086 1.00 83.62 106 PRO A C 1
ATOM 825 O O . PRO A 1 106 ? 2.520 -5.256 -17.979 1.00 83.62 106 PRO A O 1
ATOM 828 N N . PHE A 1 107 ? 1.942 -4.091 -16.149 1.00 76.69 107 PHE A N 1
ATOM 829 C CA . PHE A 1 107 ? 0.567 -4.594 -16.117 1.00 76.69 107 PHE A CA 1
ATOM 830 C C . PHE A 1 107 ? -0.258 -4.051 -17.281 1.00 76.69 107 PHE A C 1
ATOM 832 O O . PHE A 1 107 ? -1.028 -4.797 -17.887 1.00 76.69 107 PHE A O 1
ATOM 839 N N . ASN A 1 108 ? -0.087 -2.775 -17.629 1.00 77.94 108 ASN A N 1
ATOM 840 C CA . ASN A 1 108 ? -0.752 -2.185 -18.785 1.00 77.94 108 ASN A CA 1
ATOM 841 C C . ASN A 1 108 ? -0.305 -2.862 -20.088 1.00 77.94 108 ASN A C 1
ATOM 843 O O . ASN A 1 108 ? -1.156 -3.190 -20.910 1.00 77.94 108 ASN A O 1
ATOM 847 N N . CYS A 1 109 ? 0.986 -3.154 -20.252 1.00 80.75 109 CYS A N 1
ATOM 848 C CA . CYS A 1 109 ? 1.506 -3.891 -21.403 1.00 80.75 109 CYS A CA 1
ATOM 849 C C . CYS A 1 109 ? 0.926 -5.309 -21.484 1.00 80.75 109 CYS A C 1
ATOM 851 O O . CYS A 1 109 ? 0.481 -5.732 -22.548 1.00 80.75 109 CYS A O 1
ATOM 853 N N . ALA A 1 110 ? 0.866 -6.026 -20.358 1.00 82.38 110 ALA A N 1
ATOM 854 C CA . ALA A 1 110 ? 0.348 -7.393 -20.316 1.00 82.38 110 ALA A CA 1
ATOM 855 C C . ALA A 1 110 ? -1.170 -7.491 -20.562 1.00 82.38 110 ALA A C 1
ATOM 857 O O . ALA A 1 110 ? -1.655 -8.514 -21.037 1.00 82.38 110 ALA A O 1
ATOM 858 N N . THR A 1 111 ? -1.930 -6.443 -20.235 1.00 79.50 111 THR A N 1
ATOM 859 C CA . THR A 1 111 ? -3.407 -6.453 -20.276 1.00 79.50 111 THR A CA 1
ATOM 860 C C . THR A 1 111 ? -4.010 -5.539 -21.344 1.00 79.50 111 THR A C 1
ATOM 862 O O . THR A 1 111 ? -5.231 -5.389 -21.414 1.00 79.50 111 THR A O 1
ATOM 865 N N . GLY A 1 112 ? -3.183 -4.887 -22.166 1.00 74.50 112 GLY A N 1
ATOM 866 C CA . GLY A 1 112 ? -3.648 -3.892 -23.136 1.00 74.50 112 GLY A CA 1
ATOM 867 C C . GLY A 1 112 ? -4.285 -2.661 -22.478 1.00 74.50 112 GLY A C 1
ATOM 868 O O . GLY A 1 112 ? -5.252 -2.108 -23.000 1.00 74.50 112 GLY A O 1
ATOM 869 N N . GLY A 1 113 ? -3.785 -2.267 -21.304 1.00 70.94 113 GLY A N 1
ATOM 870 C CA . GLY A 1 113 ? -4.225 -1.089 -20.550 1.00 70.94 113 GLY A CA 1
ATOM 871 C C . GLY A 1 113 ? -5.518 -1.270 -19.752 1.00 70.94 113 GLY A C 1
ATOM 872 O O . GLY A 1 113 ? -6.013 -0.304 -19.176 1.00 70.94 113 GLY A O 1
ATOM 873 N N . LYS A 1 114 ? -6.075 -2.485 -19.694 1.00 70.62 114 LYS A N 1
ATOM 874 C CA . LYS A 1 114 ? -7.329 -2.784 -18.990 1.00 70.62 114 LYS A CA 1
ATOM 875 C C . LYS A 1 114 ? -7.056 -3.657 -17.767 1.00 70.62 114 LYS A C 1
ATOM 877 O O . LYS A 1 114 ? -7.135 -4.879 -17.842 1.00 70.62 114 LYS A O 1
ATOM 882 N N . THR A 1 115 ? -6.764 -3.036 -16.624 1.00 70.94 115 THR A N 1
ATOM 883 C CA . THR A 1 115 ? -6.588 -3.757 -15.349 1.00 70.94 115 THR A CA 1
ATOM 884 C C . THR A 1 115 ? -7.563 -3.260 -14.295 1.00 70.94 115 THR A C 1
ATOM 886 O O . THR A 1 115 ? -7.854 -2.066 -14.239 1.00 70.94 115 THR A O 1
ATOM 889 N N . MET A 1 116 ? -7.972 -4.138 -13.377 1.00 69.50 116 MET A N 1
ATOM 890 C CA . MET A 1 116 ? -8.733 -3.759 -12.175 1.00 69.50 116 MET A CA 1
ATOM 891 C C . MET A 1 116 ? -8.013 -2.739 -11.266 1.00 69.50 116 MET A C 1
ATOM 893 O O . MET A 1 116 ? -8.623 -2.213 -10.344 1.00 69.50 116 MET A O 1
ATOM 897 N N . VAL A 1 117 ? -6.719 -2.481 -11.496 1.00 70.25 117 VAL A N 1
ATOM 898 C CA . VAL A 1 117 ? -5.864 -1.606 -10.674 1.00 70.25 117 VAL A CA 1
ATOM 899 C C . VAL A 1 117 ? -5.692 -0.212 -11.308 1.00 70.25 117 VAL A C 1
ATOM 901 O O . VAL A 1 117 ? -5.469 0.788 -10.619 1.00 70.25 117 VAL A O 1
ATOM 904 N N . THR A 1 118 ? -5.814 -0.125 -12.636 1.00 66.88 118 THR A N 1
ATOM 905 C CA . THR A 1 118 ? -5.658 1.113 -13.419 1.00 66.88 118 THR A CA 1
ATOM 906 C C . THR A 1 118 ? -6.974 1.695 -13.911 1.00 66.88 118 THR A C 1
ATOM 908 O O . THR A 1 118 ? -7.012 2.878 -14.237 1.00 66.88 118 THR A O 1
ATOM 911 N N . SER A 1 119 ? -8.054 0.915 -13.923 1.00 65.94 119 SER A N 1
ATOM 912 C CA . SER A 1 119 ? -9.350 1.372 -14.414 1.00 65.94 119 SER A CA 1
ATOM 913 C C . SER A 1 119 ? -10.310 1.781 -13.307 1.00 65.94 119 SER A C 1
ATOM 915 O O . SER A 1 119 ? -10.569 1.040 -12.363 1.00 65.94 119 SER A O 1
ATOM 917 N N . ASN A 1 120 ? -10.850 2.989 -13.447 1.00 65.31 120 ASN A N 1
ATOM 918 C CA . ASN A 1 120 ? -11.904 3.501 -12.584 1.00 65.31 120 ASN A CA 1
ATOM 919 C C . ASN A 1 120 ? -13.259 3.138 -13.211 1.00 65.31 120 ASN A C 1
ATOM 921 O O . ASN A 1 120 ? -13.718 3.836 -14.113 1.00 65.31 120 AS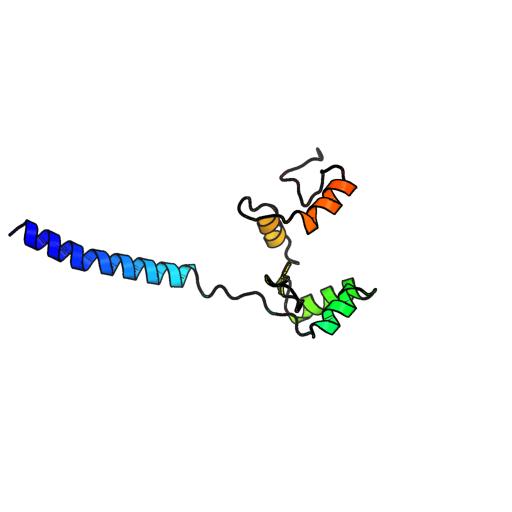N A O 1
ATOM 925 N N . GLY A 1 121 ? -13.884 2.048 -12.756 1.00 63.00 121 GLY A N 1
ATOM 926 C CA . GLY A 1 121 ? -15.238 1.648 -13.168 1.00 63.00 121 GLY A CA 1
ATOM 927 C C . GLY A 1 121 ? -15.374 0.178 -13.573 1.00 63.00 121 GLY A C 1
ATOM 928 O O . GLY A 1 121 ? -14.418 -0.593 -13.532 1.00 63.00 121 GLY A O 1
ATOM 929 N N . GLU A 1 122 ? -16.589 -0.218 -13.956 1.00 59.53 122 GLU A N 1
ATOM 930 C CA . GLU A 1 122 ? -16.885 -1.565 -14.453 1.00 59.53 122 GLU A CA 1
ATOM 931 C C . GLU A 1 122 ? -16.594 -1.665 -15.959 1.00 59.53 122 GLU A C 1
ATOM 933 O O . GLU A 1 122 ? -17.164 -0.930 -16.764 1.00 59.53 122 GLU A O 1
ATOM 938 N N . TYR A 1 123 ? -15.729 -2.604 -16.359 1.00 61.09 123 TYR A N 1
ATOM 939 C CA . TYR A 1 123 ? -15.579 -3.003 -17.770 1.00 61.09 123 TYR A CA 1
ATOM 940 C C . TYR A 1 123 ? -16.481 -4.167 -18.172 1.00 61.09 123 TYR A C 1
ATOM 942 O O . TYR A 1 123 ? -16.681 -4.426 -19.359 1.00 61.09 123 TYR A O 1
ATOM 950 N N . TRP A 1 124 ? -16.998 -4.886 -17.187 1.00 61.19 124 TRP A N 1
ATOM 951 C CA . TRP A 1 124 ? -17.829 -6.064 -17.357 1.00 61.19 124 TRP A CA 1
ATOM 952 C C . TRP A 1 124 ? -19.266 -5.634 -17.078 1.00 61.19 124 TRP A C 1
ATOM 954 O O . TRP A 1 124 ? -19.552 -5.131 -15.995 1.00 61.19 124 TRP A O 1
ATOM 964 N N . LYS A 1 125 ? -20.162 -5.803 -18.054 1.00 56.03 125 LYS A N 1
ATOM 965 C CA . LYS A 1 125 ? -21.602 -5.746 -17.784 1.00 56.03 125 LYS A CA 1
ATOM 966 C C . LYS A 1 125 ? -21.982 -7.033 -17.051 1.00 56.03 125 LYS A C 1
ATOM 968 O O . LYS A 1 125 ? -21.701 -8.107 -17.582 1.00 56.03 125 LYS A O 1
ATOM 973 N N . ASN A 1 126 ? -22.589 -6.905 -15.873 1.00 51.50 126 ASN A N 1
ATOM 974 C CA . ASN A 1 126 ? -23.369 -7.989 -15.269 1.00 51.50 126 ASN A CA 1
ATOM 975 C C . ASN A 1 126 ? -24.653 -8.226 -16.070 1.00 51.50 126 ASN A C 1
ATOM 977 O O . ASN A 1 126 ? -25.233 -7.223 -16.553 1.00 51.50 126 ASN A O 1
#

Sequence (126 aa):
KLEAIKFTLILIIAPLLACIYTLYSIVVNGEKKNPPLAPFGMFETVRALSGSEFPHFMLQCSQKVGSIFRLPLPSWSGIFVVGDKDVARQILTDPLSTKPAEIYEPFNCATGGKTMVTSNGEYWKN

Secondary structure (DSSP, 8-state):
-HHHHHHHHHHHHHHHHHHHHHHHHHHHTTT--PPPBPSS-HHHHHHHHHSTTHHHHHHHHHHHH-SEEEE--S-SS-EEEE--HHHHHHHHH-TTS---HHHHHHHHHHHTT--TTT--S--S--

InterPro domains:
  IPR036396 Cytochrome P450 superfamily [G3DSA:1.10.630.10] (31-126)
  IPR036396 Cytochrome P450 superfamily [SSF48264] (34-125)

Foldseek 3Di:
DVVVVVVVVCVVVVVVVVVVVVVVCCVVPPPPDAQAEQPDDQVRLVVCCPDPNVVVVLVVSCVPRHQWHWYNYPDPVTDIGHNDPVVLVCQLQPPPHDDDCVVCVVVCVVPVNDDPRRDDDDPDDD

Radius of gyration: 23.59 Å; chains: 1; bounding box: 41×76×42 Å

pLDDT: mean 83.32, std 11.06, range [51.5, 94.75]